Protein AF-C1B4S9-F1 (afdb_monomer_lite)

Radius of gyration: 17.36 Å; chains: 1; bounding box: 42×35×45 Å

Organism: Rhodococcus opacus (strain B4) (NCBI:txid632772)

Secondary structure (DSSP, 8-state):
-PEEEEEEE---SS----EEEEEEEEE----SS-SSSTTSS--EEEEE-TTS--EEEEEEE-TTS-EEEEEEEE--EEEESSGGGHHHHHHHHHHHHTT-HHHHHSSS-EEE--EEEE-

Foldseek 3Di:
DKDKDWDWDFDDDDDDDTDTFTKIKAQDFCPDPPPPDPPNTARWIWIDGPPADIKIWHKDADPVRDMDTAEIEGEAEEEDADPVCVVVVVVVVVVVCVVPVVCVVGPHHYHYDYHYHYD

pLDDT: mean 72.8, std 12.72, range [40.47, 91.5]

Structure (mmCIF, N/CA/C/O backbone):
data_AF-C1B4S9-F1
#
_entry.id   AF-C1B4S9-F1
#
loop_
_atom_site.group_PDB
_atom_site.id
_atom_site.type_symbol
_atom_site.label_atom_id
_atom_site.label_alt_id
_atom_site.label_comp_id
_atom_site.label_asym_id
_atom_site.label_entity_id
_atom_site.label_seq_id
_atom_site.pdbx_PDB_ins_code
_atom_site.Cartn_x
_atom_site.Cartn_y
_atom_site.Cartn_z
_atom_site.occupancy
_atom_site.B_iso_or_equiv
_atom_site.auth_seq_id
_atom_site.auth_comp_id
_atom_site.auth_asym_id
_atom_site.auth_atom_id
_atom_site.pdbx_PDB_model_num
ATOM 1 N N . MET A 1 1 ? 21.103 2.471 -3.181 1.00 40.47 1 MET A N 1
ATOM 2 C CA . MET A 1 1 ? 20.802 3.904 -2.959 1.00 40.47 1 MET A CA 1
ATOM 3 C C . MET A 1 1 ? 19.305 4.081 -3.202 1.00 40.47 1 MET A C 1
ATOM 5 O O . MET A 1 1 ? 18.882 3.675 -4.276 1.00 40.47 1 MET A O 1
ATOM 9 N N . PRO A 1 2 ? 18.488 4.564 -2.248 1.00 51.75 2 PRO A N 1
ATOM 10 C CA . PRO A 1 2 ? 17.064 4.810 -2.496 1.00 51.75 2 PRO A CA 1
ATOM 11 C C . PRO A 1 2 ? 16.885 6.019 -3.424 1.00 51.75 2 PRO A C 1
ATOM 13 O O . PRO A 1 2 ? 17.545 7.043 -3.232 1.00 51.75 2 PRO A O 1
ATOM 16 N N . ALA A 1 3 ? 16.002 5.915 -4.416 1.00 54.56 3 ALA A N 1
ATOM 17 C CA . ALA A 1 3 ? 15.651 7.036 -5.279 1.00 54.56 3 ALA A CA 1
ATOM 18 C C . ALA A 1 3 ? 14.584 7.897 -4.582 1.00 54.56 3 ALA A C 1
ATOM 20 O O . ALA A 1 3 ? 13.599 7.393 -4.036 1.00 54.56 3 ALA A O 1
ATOM 21 N N . ARG A 1 4 ? 14.781 9.219 -4.560 1.00 49.59 4 ARG A N 1
ATOM 22 C CA . ARG A 1 4 ? 13.762 10.170 -4.095 1.00 49.59 4 ARG A CA 1
ATOM 23 C C . ARG A 1 4 ? 13.123 10.824 -5.303 1.00 49.59 4 ARG A C 1
ATOM 25 O O . ARG A 1 4 ? 13.807 11.511 -6.055 1.00 49.59 4 ARG A O 1
ATOM 32 N N . GLU A 1 5 ? 11.815 10.654 -5.440 1.00 55.28 5 GLU A N 1
ATOM 33 C CA . GLU A 1 5 ? 11.049 11.205 -6.552 1.00 55.28 5 GLU A CA 1
ATOM 34 C C . GLU A 1 5 ? 9.954 12.135 -6.034 1.00 55.28 5 GLU A C 1
ATOM 36 O O . GLU A 1 5 ? 9.216 11.829 -5.093 1.00 55.28 5 GLU A O 1
ATOM 41 N N . THR A 1 6 ? 9.846 13.305 -6.659 1.00 49.44 6 THR A N 1
ATOM 42 C CA . THR A 1 6 ? 8.750 14.242 -6.403 1.00 49.44 6 THR A CA 1
ATOM 43 C C . THR A 1 6 ? 7.774 14.149 -7.560 1.00 49.44 6 THR A C 1
ATOM 45 O O . THR A 1 6 ? 8.133 14.467 -8.691 1.00 49.44 6 THR A O 1
ATOM 48 N N . HIS A 1 7 ? 6.542 13.731 -7.275 1.00 51.59 7 HIS A N 1
ATOM 49 C CA . HIS A 1 7 ? 5.500 13.588 -8.287 1.00 51.59 7 HIS A CA 1
ATOM 50 C C . HIS A 1 7 ? 4.461 14.698 -8.138 1.00 51.59 7 HIS A C 1
ATOM 52 O O . HIS A 1 7 ? 3.990 14.996 -7.040 1.00 51.59 7 HIS A O 1
ATOM 58 N N . ARG A 1 8 ? 4.092 15.310 -9.266 1.00 51.22 8 ARG A N 1
ATOM 59 C CA . ARG A 1 8 ? 3.047 16.335 -9.355 1.00 51.22 8 ARG A CA 1
ATOM 60 C C . ARG A 1 8 ? 1.937 15.828 -10.267 1.00 51.22 8 ARG A C 1
ATOM 62 O O . ARG A 1 8 ? 2.115 15.769 -11.480 1.00 51.22 8 ARG A O 1
ATOM 69 N N . ALA A 1 9 ? 0.776 15.514 -9.703 1.00 47.06 9 ALA A N 1
ATOM 70 C CA . ALA A 1 9 ? -0.395 15.125 -10.485 1.00 47.06 9 ALA A CA 1
ATOM 71 C C . ALA A 1 9 ? -1.287 16.344 -10.780 1.00 47.06 9 ALA A C 1
ATOM 73 O O . ALA A 1 9 ? -1.649 17.095 -9.875 1.00 47.06 9 ALA A O 1
ATOM 74 N N . THR A 1 10 ? -1.671 16.528 -12.048 1.00 42.75 10 THR A N 1
ATOM 75 C CA . THR A 1 10 ? -2.649 17.547 -12.476 1.00 42.75 10 THR A CA 1
ATOM 76 C C . THR A 1 10 ? -3.779 16.865 -13.247 1.00 42.75 10 THR A C 1
ATOM 78 O O . THR A 1 10 ? -3.528 16.263 -14.286 1.00 42.75 10 THR A O 1
ATOM 81 N N . VAL 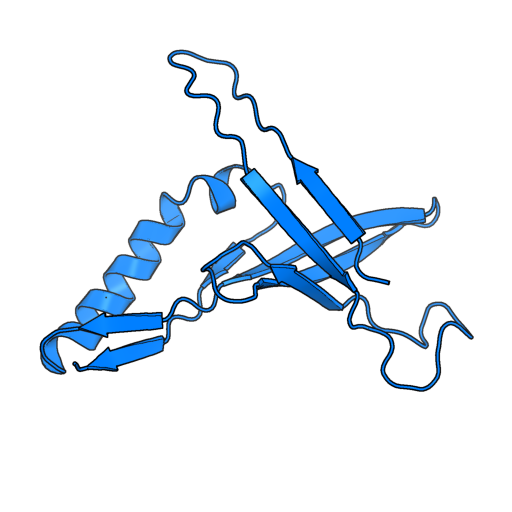A 1 11 ? -5.026 16.960 -12.772 1.00 48.38 11 VAL A N 1
ATOM 82 C CA . VAL A 1 11 ? -6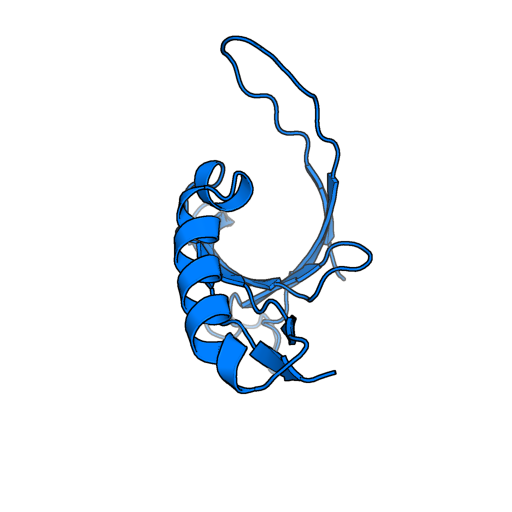.197 16.360 -13.445 1.00 48.38 11 VAL A CA 1
ATOM 83 C C . VAL A 1 11 ? -6.965 17.430 -14.228 1.00 48.38 11 VAL A C 1
ATOM 85 O O . VAL A 1 11 ? -7.350 18.458 -13.669 1.00 48.38 11 VAL A O 1
ATOM 88 N N . LYS A 1 12 ? -7.223 17.193 -15.522 1.00 44.03 12 LYS A N 1
ATOM 89 C CA . LYS A 1 12 ? -8.015 18.090 -16.383 1.00 44.03 12 LYS A CA 1
ATOM 90 C C . LYS A 1 12 ? -9.499 17.699 -16.375 1.00 44.03 12 LYS A C 1
ATOM 92 O O . LYS A 1 12 ? -9.874 16.771 -17.079 1.00 44.03 12 LYS A O 1
ATOM 97 N N . ASN A 1 13 ? -10.306 18.403 -15.569 1.00 53.47 13 ASN A N 1
ATOM 98 C CA . ASN A 1 13 ? -11.703 18.820 -15.830 1.00 53.47 13 ASN A CA 1
ATOM 99 C C . ASN A 1 13 ? -12.438 19.198 -14.524 1.00 53.47 13 ASN A C 1
ATOM 101 O O . ASN A 1 13 ? -13.062 18.362 -13.881 1.00 53.47 13 ASN A O 1
ATOM 105 N N . GLY A 1 14 ? -12.430 20.492 -14.172 1.00 48.12 14 GLY A N 1
ATOM 106 C CA . GLY A 1 14 ? -13.590 21.100 -13.497 1.00 48.12 14 GLY A CA 1
ATOM 107 C C . GLY A 1 14 ? -13.596 21.274 -11.970 1.00 48.12 14 GLY A C 1
ATOM 108 O O . GLY A 1 14 ? -14.674 21.435 -11.418 1.00 48.12 14 GLY A O 1
ATOM 109 N N . ARG A 1 15 ? -12.447 21.264 -11.282 1.00 56.44 15 ARG A N 1
ATOM 110 C CA . ARG A 1 15 ? -12.106 22.046 -10.058 1.00 56.44 15 ARG A CA 1
ATOM 111 C C . ARG A 1 15 ? -10.777 21.502 -9.535 1.00 56.44 15 ARG A C 1
ATOM 113 O O . ARG A 1 15 ? -10.734 20.485 -8.853 1.00 56.44 15 ARG A O 1
ATOM 120 N N . VAL A 1 16 ? -9.678 22.142 -9.923 1.00 55.84 16 VAL A N 1
ATOM 121 C CA . VAL A 1 16 ? -8.327 21.653 -9.626 1.00 55.84 16 VAL A CA 1
ATOM 122 C C . VAL A 1 16 ? -7.932 22.057 -8.208 1.00 55.84 16 VAL A C 1
ATOM 124 O O . VAL A 1 16 ? -7.917 23.239 -7.871 1.00 55.84 16 VAL A O 1
ATOM 127 N N . ARG A 1 17 ? -7.580 21.071 -7.385 1.00 58.25 17 ARG A N 1
ATOM 128 C CA . ARG A 1 17 ? -6.708 21.260 -6.224 1.00 58.25 17 ARG A CA 1
ATOM 129 C C . ARG A 1 17 ? -5.380 20.622 -6.607 1.00 58.25 17 ARG A C 1
ATOM 131 O O . ARG A 1 17 ? -5.345 19.431 -6.906 1.00 58.25 17 ARG A O 1
ATOM 138 N N . THR A 1 18 ? -4.318 21.416 -6.671 1.00 51.94 18 THR A N 1
ATOM 139 C CA . THR A 1 18 ? -2.966 20.876 -6.822 1.00 51.94 18 THR A CA 1
ATOM 140 C C . THR A 1 18 ? -2.587 20.221 -5.504 1.00 51.94 18 THR A C 1
ATOM 142 O O . THR A 1 18 ? -2.702 20.844 -4.449 1.00 51.94 18 THR A O 1
ATOM 145 N N . HIS A 1 19 ? -2.182 18.958 -5.569 1.00 50.88 19 HIS A N 1
ATOM 146 C CA . HIS A 1 19 ? -1.669 18.223 -4.425 1.00 50.88 19 HIS A CA 1
ATOM 147 C C . HIS A 1 19 ? -0.231 17.831 -4.736 1.00 50.88 19 HIS A C 1
ATOM 149 O O . HIS A 1 19 ? 0.010 16.959 -5.568 1.00 50.88 19 HIS A O 1
ATOM 155 N N . ASP A 1 20 ? 0.711 18.502 -4.084 1.00 59.97 20 ASP A N 1
ATOM 156 C CA . ASP A 1 20 ? 2.116 18.118 -4.102 1.00 59.97 20 ASP A CA 1
ATOM 157 C C . ASP A 1 20 ? 2.345 17.050 -3.026 1.00 59.97 20 ASP A C 1
ATOM 159 O O . ASP A 1 20 ? 1.898 17.190 -1.882 1.00 59.97 20 ASP A O 1
ATOM 163 N N . TYR A 1 21 ? 3.025 15.967 -3.392 1.00 63.53 21 TYR A N 1
ATOM 164 C CA . TYR A 1 21 ? 3.423 14.922 -2.458 1.00 63.53 21 TYR A CA 1
ATOM 165 C C . TYR A 1 21 ? 4.838 14.433 -2.775 1.00 63.53 21 TYR A C 1
ATOM 167 O O . TYR A 1 21 ? 5.269 14.384 -3.927 1.00 63.53 21 TYR A O 1
ATOM 175 N N . THR A 1 22 ? 5.572 14.076 -1.724 1.00 67.31 22 THR A N 1
ATOM 176 C CA . THR A 1 22 ? 6.928 13.530 -1.821 1.00 67.31 22 THR A CA 1
ATOM 177 C C . THR A 1 22 ? 6.894 12.058 -1.459 1.00 67.31 22 THR A C 1
ATOM 179 O O . THR A 1 22 ? 6.386 11.699 -0.393 1.00 67.31 22 THR A O 1
ATOM 182 N N . LEU A 1 23 ? 7.462 11.223 -2.327 1.00 73.62 23 LEU A N 1
ATOM 183 C CA . LEU A 1 23 ? 7.607 9.791 -2.104 1.00 73.62 23 LEU A CA 1
ATOM 184 C C . LEU A 1 23 ? 9.093 9.421 -2.111 1.00 73.62 23 LEU A C 1
ATOM 186 O O . LEU A 1 23 ? 9.914 10.040 -2.787 1.00 73.62 23 LEU A O 1
ATOM 190 N N . THR A 1 24 ? 9.454 8.410 -1.333 1.00 74.56 24 THR A N 1
ATOM 191 C CA . THR A 1 24 ? 10.766 7.759 -1.410 1.00 74.56 24 THR A CA 1
ATOM 192 C C . THR A 1 24 ? 10.552 6.353 -1.937 1.00 74.56 24 THR A C 1
ATOM 194 O O . THR A 1 24 ? 9.783 5.610 -1.338 1.00 74.56 24 THR A O 1
ATOM 197 N N . VAL A 1 25 ? 11.212 5.989 -3.035 1.00 75.44 25 VAL A N 1
ATOM 198 C CA . VAL A 1 25 ? 11.116 4.648 -3.621 1.00 75.44 25 VAL A CA 1
ATOM 199 C C . VAL A 1 25 ? 12.443 3.933 -3.405 1.00 75.44 25 VAL A C 1
ATOM 201 O O . VAL A 1 25 ? 13.507 4.390 -3.826 1.00 75.44 25 VAL A O 1
ATOM 204 N N . THR A 1 26 ? 12.387 2.802 -2.713 1.00 78.12 26 THR A N 1
ATOM 205 C CA . THR A 1 26 ? 13.551 1.969 -2.416 1.00 78.12 26 THR A CA 1
ATOM 206 C C . THR A 1 26 ? 13.385 0.634 -3.112 1.00 78.12 26 THR A C 1
ATOM 208 O O . THR A 1 26 ? 12.467 -0.112 -2.793 1.00 78.12 26 THR A O 1
ATOM 211 N N . TRP A 1 27 ? 14.275 0.312 -4.045 1.00 80.31 27 TRP A N 1
ATOM 212 C CA . TRP A 1 27 ? 14.362 -1.040 -4.586 1.00 80.31 27 TRP A CA 1
ATOM 213 C C . TRP A 1 27 ? 14.930 -1.994 -3.525 1.00 80.31 27 TRP A C 1
ATOM 215 O O . TRP A 1 27 ? 15.981 -1.720 -2.937 1.00 80.31 27 TRP A O 1
ATOM 225 N N . THR A 1 28 ? 14.224 -3.093 -3.258 1.00 81.56 28 THR A N 1
ATOM 226 C CA . THR A 1 28 ? 14.549 -4.075 -2.207 1.00 81.56 28 THR A CA 1
ATOM 227 C C . THR A 1 28 ? 14.992 -5.426 -2.757 1.00 81.56 28 THR A C 1
ATOM 229 O O . THR A 1 28 ? 15.261 -6.340 -1.983 1.00 81.56 28 THR A O 1
ATOM 232 N N . GLY A 1 29 ? 15.067 -5.578 -4.078 1.00 71.25 29 GLY A N 1
ATOM 233 C CA . GLY A 1 29 ? 15.222 -6.893 -4.690 1.00 71.25 29 GLY A CA 1
ATOM 234 C C . GLY A 1 29 ? 16.623 -7.480 -4.742 1.00 71.25 29 GLY A C 1
ATOM 235 O O . GLY A 1 29 ? 16.805 -8.611 -5.200 1.00 71.25 29 GLY A O 1
ATOM 236 N N . ASN A 1 30 ? 17.620 -6.766 -4.222 1.00 70.75 30 ASN A N 1
ATOM 237 C CA . ASN A 1 30 ? 18.937 -7.342 -3.992 1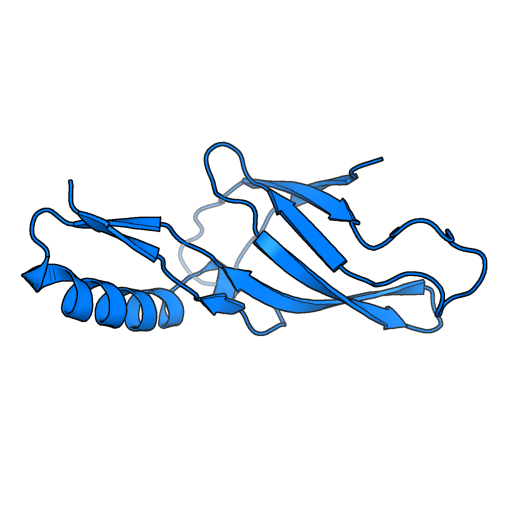.00 70.75 30 ASN A CA 1
ATOM 238 C C . ASN A 1 30 ? 18.959 -8.148 -2.683 1.00 70.75 30 ASN A C 1
ATOM 240 O O . ASN A 1 30 ? 19.202 -7.597 -1.611 1.00 70.75 30 ASN A O 1
ATOM 244 N N . ARG A 1 31 ? 18.745 -9.467 -2.779 1.00 67.38 31 ARG A N 1
ATOM 245 C CA . ARG A 1 31 ? 18.747 -10.398 -1.630 1.00 67.38 31 ARG A CA 1
ATOM 246 C C . ARG A 1 31 ? 20.082 -11.119 -1.388 1.00 67.38 31 ARG A C 1
ATOM 248 O O . ARG A 1 31 ? 20.115 -12.093 -0.645 1.00 67.38 31 ARG A O 1
ATOM 255 N N . GLY A 1 32 ? 21.181 -10.652 -1.988 1.00 55.59 32 GLY A N 1
ATOM 256 C CA . GLY A 1 32 ? 22.537 -11.083 -1.614 1.00 55.59 32 GLY A CA 1
ATOM 257 C C . GLY A 1 32 ? 23.416 -11.643 -2.736 1.00 55.59 32 GLY A C 1
ATOM 258 O O . GLY A 1 32 ? 24.631 -11.576 -2.601 1.00 55.59 32 GLY A O 1
ATOM 259 N N . ALA A 1 33 ? 22.860 -12.130 -3.853 1.00 60.09 33 ALA A N 1
ATOM 260 C CA . ALA A 1 33 ? 23.666 -12.562 -5.009 1.00 60.09 33 ALA A CA 1
ATOM 261 C C . ALA A 1 33 ? 23.983 -11.420 -5.999 1.00 60.09 33 ALA A C 1
ATOM 263 O O . ALA A 1 33 ? 24.892 -11.545 -6.817 1.00 60.09 33 ALA A O 1
ATOM 264 N N . GLY A 1 34 ? 23.274 -10.288 -5.900 1.00 58.66 34 GLY A N 1
ATOM 265 C CA . GLY A 1 34 ? 23.494 -9.111 -6.741 1.00 58.66 34 GLY A CA 1
ATOM 266 C C . GLY A 1 34 ? 23.212 -9.335 -8.231 1.00 58.66 34 GLY A C 1
ATOM 267 O O . GLY A 1 34 ? 22.977 -10.452 -8.682 1.00 58.66 34 GLY A O 1
ATOM 268 N N . THR A 1 35 ? 23.234 -8.233 -8.980 1.00 54.91 35 THR A N 1
ATOM 269 C CA . THR A 1 35 ? 22.867 -8.000 -10.395 1.00 54.91 35 THR A CA 1
ATOM 270 C C . THR A 1 35 ? 23.723 -8.750 -11.433 1.00 54.91 35 THR A C 1
ATOM 272 O O . THR A 1 35 ? 24.085 -8.199 -12.469 1.00 54.91 35 THR A O 1
ATOM 275 N N . SER A 1 36 ? 24.117 -9.986 -11.131 1.00 65.50 36 SER A N 1
ATOM 276 C CA . SER A 1 36 ? 24.928 -10.860 -11.983 1.00 65.50 36 SER A CA 1
ATOM 277 C C . SER A 1 36 ? 24.151 -11.420 -13.180 1.00 65.50 36 SER A C 1
ATOM 279 O O . SER A 1 36 ? 24.771 -11.814 -14.166 1.00 65.50 36 SER A O 1
ATOM 281 N N . GLY A 1 37 ? 22.817 -11.390 -13.128 1.00 57.94 37 GLY A N 1
ATOM 282 C CA . GLY A 1 37 ? 21.920 -11.665 -14.246 1.00 57.94 37 GLY A CA 1
ATOM 283 C C . GLY A 1 37 ? 20.527 -11.061 -14.011 1.00 57.94 37 GLY A C 1
ATOM 284 O O . GLY A 1 37 ? 20.179 -10.733 -12.877 1.00 57.94 37 GLY A O 1
ATOM 285 N N . PRO A 1 38 ? 19.708 -10.868 -15.058 1.00 57.59 38 PRO A N 1
ATOM 286 C CA . PRO A 1 38 ? 18.378 -10.256 -14.941 1.00 57.59 38 PRO A CA 1
ATOM 287 C C . PRO A 1 38 ? 17.392 -11.048 -14.058 1.00 57.59 38 PRO A C 1
ATOM 289 O O . PRO A 1 38 ? 16.431 -10.467 -13.548 1.00 57.59 38 PRO A O 1
ATOM 292 N N . ASP A 1 39 ? 17.645 -12.338 -13.848 1.00 64.81 39 ASP A N 1
ATOM 293 C CA . ASP A 1 39 ? 16.893 -13.287 -13.019 1.00 64.81 39 ASP A CA 1
ATOM 294 C C . ASP A 1 39 ? 17.447 -13.443 -11.589 1.00 64.81 39 ASP A C 1
ATOM 296 O O . ASP A 1 39 ? 16.809 -14.063 -10.736 1.00 64.81 39 ASP A O 1
ATOM 300 N N . THR A 1 40 ? 18.615 -12.864 -11.288 1.00 62.28 40 THR A N 1
ATOM 301 C CA . THR A 1 40 ? 19.297 -13.037 -9.992 1.00 62.28 40 THR A CA 1
ATOM 302 C C . THR A 1 40 ? 18.840 -12.047 -8.922 1.00 62.28 40 THR A C 1
ATOM 304 O O . THR A 1 40 ? 19.278 -12.119 -7.769 1.00 62.28 40 THR A O 1
ATOM 307 N N . TYR A 1 41 ? 17.949 -11.124 -9.281 1.00 61.97 41 TYR A N 1
ATOM 308 C CA . TYR A 1 41 ? 17.381 -10.129 -8.385 1.00 61.97 41 TYR A CA 1
ATOM 309 C C . TYR A 1 41 ? 15.882 -9.973 -8.617 1.00 61.97 41 TYR A C 1
ATOM 311 O O . TYR A 1 41 ? 15.399 -10.041 -9.747 1.00 61.97 41 TYR A O 1
ATOM 319 N N . ASP A 1 42 ? 15.128 -9.759 -7.540 1.00 71.06 42 ASP A N 1
ATOM 320 C CA . ASP A 1 42 ? 13.695 -9.508 -7.665 1.00 71.06 42 ASP A CA 1
ATOM 321 C C . ASP A 1 42 ? 13.410 -8.020 -7.939 1.00 71.06 42 ASP A C 1
ATOM 323 O O . ASP A 1 42 ? 14.294 -7.158 -7.886 1.00 71.06 42 ASP A O 1
ATOM 327 N N . ARG A 1 43 ? 12.171 -7.715 -8.319 1.00 74.12 43 ARG A N 1
ATOM 328 C CA . ARG A 1 43 ? 11.718 -6.349 -8.628 1.00 74.12 43 ARG A CA 1
ATOM 329 C C . ARG A 1 43 ? 10.834 -5.787 -7.516 1.00 74.12 43 ARG A C 1
ATOM 331 O O . ARG A 1 43 ? 9.918 -5.003 -7.768 1.00 74.12 43 ARG A O 1
ATOM 338 N N . GLY A 1 44 ? 11.095 -6.211 -6.281 1.00 74.88 44 GLY A N 1
ATOM 339 C CA . GLY A 1 44 ? 10.450 -5.680 -5.094 1.00 74.88 44 GLY A CA 1
ATOM 340 C C . GLY A 1 44 ? 10.884 -4.244 -4.832 1.00 74.88 44 GLY A C 1
ATOM 341 O O . GLY A 1 44 ? 12.068 -3.902 -4.920 1.00 74.88 44 GLY A O 1
ATOM 342 N N . HIS A 1 45 ? 9.911 -3.405 -4.504 1.00 79.31 45 HIS A N 1
ATOM 343 C CA . HIS A 1 45 ? 10.128 -2.022 -4.115 1.00 79.31 45 HIS A CA 1
ATOM 344 C C . HIS A 1 45 ? 9.324 -1.690 -2.864 1.00 79.31 45 HIS A C 1
ATOM 346 O O . HIS A 1 45 ? 8.258 -2.254 -2.614 1.00 79.31 45 HIS A O 1
ATOM 352 N N . VAL A 1 46 ? 9.812 -0.711 -2.114 1.00 80.19 46 VAL A N 1
ATOM 353 C CA . VAL A 1 46 ? 9.091 -0.063 -1.025 1.00 80.19 46 VAL A CA 1
ATOM 354 C C . VAL A 1 46 ? 8.931 1.413 -1.359 1.00 80.19 46 VAL A C 1
ATOM 356 O O . VAL A 1 46 ? 9.919 2.115 -1.577 1.00 80.19 46 VAL A O 1
ATOM 359 N N . ILE A 1 47 ? 7.688 1.887 -1.386 1.00 80.38 47 ILE A N 1
ATOM 360 C CA . ILE A 1 47 ? 7.339 3.300 -1.510 1.00 80.38 47 ILE A CA 1
ATOM 361 C C . ILE A 1 47 ? 6.982 3.838 -0.122 1.00 80.38 47 ILE A C 1
ATOM 363 O O . ILE A 1 47 ? 6.067 3.338 0.524 1.00 80.38 47 ILE A O 1
ATOM 367 N N . ALA A 1 48 ? 7.666 4.885 0.326 1.00 77.38 48 ALA A N 1
ATOM 368 C CA . ALA A 1 48 ? 7.442 5.524 1.617 1.00 77.38 48 ALA A CA 1
ATOM 369 C C . ALA A 1 48 ? 7.006 6.985 1.450 1.00 77.38 48 ALA A C 1
ATOM 371 O O . ALA A 1 48 ? 7.491 7.706 0.573 1.00 77.38 48 ALA A O 1
ATOM 372 N N . ALA A 1 49 ? 6.127 7.444 2.338 1.00 78.06 49 ALA A N 1
ATOM 373 C CA . ALA A 1 49 ? 5.761 8.849 2.491 1.00 78.06 49 ALA A CA 1
ATOM 374 C C . ALA A 1 49 ? 5.885 9.240 3.968 1.00 78.06 49 ALA A C 1
ATOM 376 O O . ALA A 1 49 ? 5.629 8.427 4.854 1.00 78.06 49 ALA A O 1
ATOM 377 N N . ALA A 1 50 ? 6.272 10.485 4.252 1.00 76.75 50 ALA A N 1
ATOM 378 C CA . ALA A 1 50 ? 6.478 10.931 5.628 1.00 76.75 50 ALA A CA 1
ATOM 379 C C . ALA A 1 50 ? 5.216 10.716 6.490 1.00 76.75 50 ALA A C 1
ATOM 381 O O . ALA A 1 50 ? 4.120 11.143 6.124 1.00 76.75 50 ALA A O 1
ATOM 382 N N . GLY A 1 51 ? 5.377 10.042 7.635 1.00 77.19 51 GLY A N 1
ATOM 383 C CA . GLY A 1 51 ? 4.279 9.742 8.562 1.00 77.19 51 GLY A CA 1
ATOM 384 C C . GLY A 1 51 ? 3.273 8.699 8.058 1.00 77.19 51 GLY A C 1
ATOM 385 O O . GLY A 1 51 ? 2.180 8.594 8.617 1.00 77.19 51 GLY A O 1
ATOM 386 N N . LYS A 1 52 ? 3.601 7.948 6.999 1.00 75.31 52 LYS A N 1
ATOM 387 C CA . LYS A 1 52 ? 2.779 6.858 6.461 1.00 75.31 52 LYS A CA 1
ATOM 388 C C . LYS A 1 52 ? 3.539 5.530 6.510 1.00 75.31 52 LYS A C 1
ATOM 390 O O . LYS A 1 52 ? 4.761 5.548 6.400 1.00 75.31 52 LYS A O 1
ATOM 395 N N . PRO A 1 53 ? 2.830 4.397 6.656 1.00 78.00 53 PRO A N 1
ATOM 396 C CA . PRO A 1 53 ? 3.440 3.082 6.507 1.00 78.00 53 PRO A CA 1
ATOM 397 C C . PRO A 1 53 ? 4.045 2.890 5.115 1.00 78.00 53 PRO A C 1
ATOM 399 O O . PRO A 1 53 ? 3.540 3.437 4.131 1.00 78.00 53 PRO A O 1
ATOM 402 N N . ASP A 1 54 ? 5.081 2.063 5.060 1.00 78.44 54 ASP A N 1
ATOM 403 C CA . ASP A 1 54 ? 5.726 1.624 3.829 1.00 78.44 54 ASP A CA 1
ATOM 404 C C . ASP A 1 54 ? 4.756 0.836 2.940 1.00 78.44 54 ASP A C 1
ATOM 406 O O . ASP A 1 54 ? 3.964 0.010 3.407 1.00 78.44 54 ASP A O 1
ATOM 410 N N . LEU A 1 55 ? 4.822 1.103 1.638 1.00 79.00 55 LEU A N 1
ATOM 411 C CA . LEU A 1 55 ? 3.961 0.509 0.627 1.00 79.00 55 LEU A CA 1
ATOM 412 C C . LEU A 1 55 ? 4.788 -0.428 -0.258 1.00 79.00 55 LEU A C 1
ATOM 414 O O . LEU A 1 55 ? 5.565 0.055 -1.083 1.00 79.00 55 LEU A O 1
ATOM 418 N N . PRO A 1 56 ? 4.650 -1.753 -0.117 1.00 79.62 56 PRO A N 1
ATOM 419 C CA . PRO A 1 56 ? 5.284 -2.685 -1.034 1.00 79.62 56 PRO A CA 1
ATOM 420 C C . PRO A 1 56 ? 4.661 -2.583 -2.434 1.00 79.62 56 PRO A C 1
ATOM 422 O O . PRO A 1 56 ? 3.435 -2.502 -2.581 1.00 79.62 56 PRO A O 1
ATOM 425 N N . GLY A 1 57 ? 5.516 -2.614 -3.454 1.00 78.69 57 GLY A N 1
ATOM 426 C CA . GLY A 1 57 ? 5.133 -2.612 -4.863 1.00 78.69 57 GLY A CA 1
ATOM 427 C C . GLY A 1 57 ? 5.951 -3.604 -5.686 1.00 78.69 57 GLY A C 1
ATOM 428 O O . GLY A 1 57 ? 7.123 -3.858 -5.390 1.00 78.69 57 GLY A O 1
ATOM 429 N N . THR A 1 58 ? 5.321 -4.132 -6.732 1.00 79.62 58 THR A N 1
ATOM 430 C CA . THR A 1 58 ? 5.940 -5.027 -7.720 1.00 79.62 58 THR A CA 1
ATOM 431 C C . THR A 1 58 ? 5.988 -4.324 -9.072 1.00 79.62 58 THR A C 1
ATOM 433 O O . THR A 1 58 ? 5.046 -3.620 -9.436 1.00 79.62 58 THR A O 1
ATOM 436 N N . MET A 1 59 ? 7.076 -4.508 -9.816 1.00 81.38 59 MET A N 1
ATOM 437 C CA . MET A 1 59 ? 7.317 -3.881 -11.118 1.00 81.38 59 MET A CA 1
ATOM 438 C C . MET A 1 59 ? 7.760 -4.921 -12.150 1.00 81.38 59 MET A C 1
ATOM 440 O O . MET A 1 59 ? 8.398 -5.914 -11.791 1.00 81.38 59 MET A O 1
ATOM 444 N N . VAL A 1 60 ? 7.439 -4.679 -13.420 1.00 78.81 60 VAL A N 1
ATOM 445 C CA . VAL A 1 60 ? 8.036 -5.372 -14.572 1.00 78.81 60 VAL A CA 1
ATOM 446 C C . VAL A 1 60 ? 8.9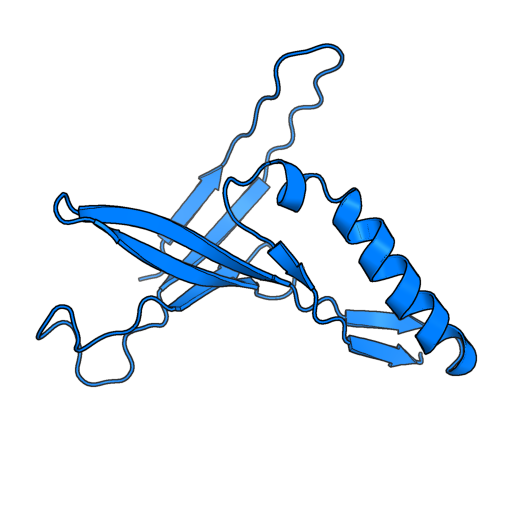71 -4.429 -15.318 1.00 78.81 60 VAL A C 1
ATOM 448 O O . VAL A 1 60 ? 8.738 -3.224 -15.345 1.00 78.81 60 VAL A O 1
ATOM 451 N N . GLU A 1 61 ? 10.018 -4.989 -15.916 1.00 71.44 61 GLU A N 1
ATOM 452 C CA . GLU A 1 61 ? 10.921 -4.286 -16.828 1.00 71.44 61 GLU A CA 1
ATOM 453 C C . GLU A 1 61 ? 10.704 -4.791 -18.254 1.00 71.44 61 GLU A C 1
ATOM 455 O O . GLU A 1 61 ? 10.435 -5.974 -18.489 1.00 71.44 61 GLU A O 1
ATOM 460 N N . HIS A 1 62 ? 10.837 -3.879 -19.202 1.00 75.19 62 HIS A N 1
ATOM 461 C CA . HIS A 1 62 ? 10.739 -4.111 -20.627 1.00 75.19 62 HIS A CA 1
ATOM 462 C C . HIS A 1 62 ? 12.147 -4.176 -21.252 1.00 75.19 62 HIS A C 1
ATOM 464 O O . HIS A 1 62 ? 13.120 -3.707 -20.658 1.00 75.19 62 HIS A O 1
ATOM 470 N N . PRO A 1 63 ? 12.292 -4.764 -22.455 1.00 76.44 63 PRO A N 1
ATOM 471 C CA . PRO A 1 63 ? 13.590 -4.897 -23.127 1.00 76.44 63 PRO A CA 1
ATOM 472 C C . PRO A 1 63 ? 14.309 -3.576 -23.438 1.00 76.44 63 PRO A C 1
ATOM 474 O O . PRO A 1 63 ? 15.505 -3.588 -23.707 1.00 76.44 63 PRO A O 1
ATOM 477 N N . ASP A 1 64 ? 13.587 -2.460 -23.437 1.00 79.94 64 ASP A N 1
ATOM 478 C CA . ASP A 1 64 ? 14.093 -1.098 -23.622 1.00 79.94 64 ASP A CA 1
ATOM 479 C C . ASP A 1 64 ? 14.466 -0.412 -22.296 1.00 79.94 64 ASP A C 1
ATOM 481 O O . ASP A 1 64 ? 14.607 0.808 -22.255 1.00 79.94 64 ASP A O 1
ATOM 485 N N . GLU A 1 65 ? 14.610 -1.188 -21.216 1.00 69.44 65 GLU A N 1
ATOM 486 C CA . GLU A 1 65 ? 14.912 -0.725 -19.853 1.00 69.44 65 GLU A CA 1
ATOM 487 C C . GLU A 1 65 ? 13.798 0.127 -19.217 1.00 69.44 65 GLU A C 1
ATOM 489 O O . GLU A 1 65 ? 13.936 0.588 -18.081 1.00 69.44 65 GLU A O 1
ATOM 494 N N . ALA A 1 66 ? 12.660 0.305 -19.899 1.00 70.06 66 ALA A N 1
ATOM 495 C CA . ALA A 1 66 ? 11.476 0.894 -19.294 1.00 70.06 66 ALA A CA 1
ATOM 496 C C . ALA A 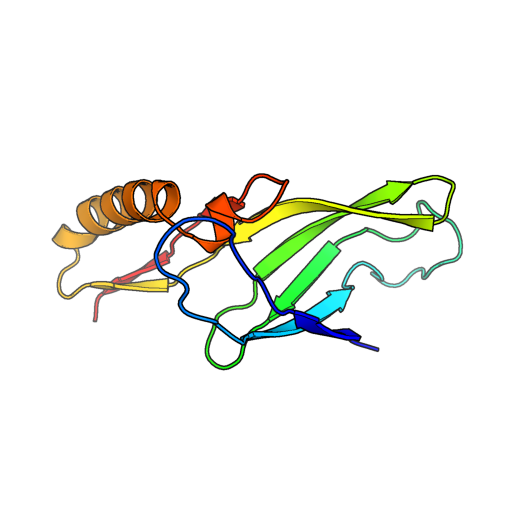1 66 ? 10.904 -0.055 -18.231 1.00 70.06 66 ALA A C 1
ATOM 498 O O . ALA A 1 66 ? 10.998 -1.274 -18.354 1.00 70.06 66 ALA A O 1
ATOM 499 N N . GLY A 1 67 ? 10.268 0.486 -17.193 1.00 73.69 67 GLY A N 1
ATOM 500 C CA . GLY A 1 67 ? 9.615 -0.322 -16.169 1.00 73.69 67 GLY A CA 1
ATOM 501 C C . GLY A 1 67 ? 8.296 0.280 -15.718 1.00 73.69 67 GLY A C 1
ATOM 502 O O . GLY A 1 67 ? 8.140 1.502 -15.671 1.00 73.69 67 GLY A O 1
ATOM 503 N N . GLU A 1 68 ? 7.346 -0.581 -15.368 1.00 78.44 68 GLU A N 1
ATOM 504 C CA . GLU A 1 68 ? 6.059 -0.163 -14.821 1.00 78.44 68 GLU A CA 1
ATOM 505 C C . GLU A 1 68 ? 5.637 -1.025 -13.633 1.00 78.44 68 GLU A C 1
ATOM 507 O O . GLU A 1 68 ? 5.835 -2.243 -13.594 1.00 78.44 68 GLU A O 1
ATOM 512 N N . PHE A 1 69 ? 5.062 -0.374 -12.621 1.00 80.12 69 PHE A N 1
ATOM 513 C CA . PHE A 1 69 ? 4.448 -1.080 -11.505 1.00 80.12 69 PHE A CA 1
ATOM 514 C C . PHE A 1 69 ? 3.265 -1.901 -12.007 1.00 80.12 69 PHE A C 1
ATOM 516 O O . PHE A 1 69 ? 2.405 -1.386 -12.718 1.00 80.12 69 PHE A O 1
ATOM 523 N N . THR A 1 70 ? 3.193 -3.157 -11.583 1.00 83.81 70 THR A N 1
ATOM 524 C CA . THR A 1 70 ? 2.084 -4.058 -11.913 1.00 83.81 70 THR A CA 1
ATOM 525 C C . THR A 1 70 ? 1.078 -4.182 -10.781 1.00 83.81 70 THR A C 1
ATOM 527 O O . THR A 1 70 ? -0.084 -4.487 -11.034 1.00 83.81 70 THR A O 1
ATOM 530 N N . GLU A 1 71 ? 1.495 -3.930 -9.537 1.00 83.50 71 GLU A N 1
ATOM 531 C CA . GLU A 1 71 ? 0.637 -4.018 -8.356 1.00 83.50 71 GLU A CA 1
ATOM 532 C C . GLU A 1 71 ? 1.241 -3.254 -7.165 1.00 83.50 71 GLU A C 1
ATOM 534 O O . GLU A 1 71 ? 2.463 -3.208 -6.988 1.00 83.50 71 GLU A O 1
ATOM 539 N N . VAL A 1 72 ? 0.376 -2.707 -6.304 1.00 83.62 72 VAL A N 1
ATOM 540 C CA . VAL A 1 72 ? 0.735 -2.206 -4.964 1.00 83.62 72 VAL A CA 1
ATOM 541 C C . VAL A 1 72 ? -0.229 -2.761 -3.914 1.00 83.62 72 VAL A C 1
ATOM 543 O O . VAL A 1 72 ? -1.435 -2.816 -4.149 1.00 83.62 72 VAL A O 1
ATOM 546 N N . VAL A 1 73 ? 0.268 -3.109 -2.719 1.00 83.75 73 VAL A N 1
ATOM 547 C CA . VAL A 1 73 ? -0.568 -3.550 -1.584 1.00 83.75 73 VAL A CA 1
ATOM 548 C C . VAL A 1 73 ? -0.402 -2.603 -0.395 1.00 83.75 73 VAL A C 1
ATOM 550 O O . VAL A 1 73 ? 0.662 -2.528 0.216 1.00 83.75 73 VAL A O 1
ATOM 553 N N . LEU A 1 74 ? -1.468 -1.895 -0.020 1.00 82.94 74 LEU A N 1
ATOM 554 C CA . LEU A 1 74 ? -1.470 -0.995 1.135 1.00 82.94 74 LEU A CA 1
ATOM 555 C C . LEU A 1 74 ? -1.755 -1.768 2.426 1.00 82.94 74 LEU A C 1
ATOM 557 O O . LEU A 1 74 ? -2.712 -2.540 2.482 1.00 82.94 74 LEU A O 1
ATOM 561 N N . HIS A 1 75 ? -0.995 -1.483 3.484 1.00 83.25 75 HIS A N 1
ATOM 562 C CA . HIS A 1 75 ? -1.156 -2.099 4.808 1.00 83.25 75 HIS A CA 1
ATOM 563 C C . HIS A 1 75 ? -1.568 -1.056 5.865 1.00 83.25 75 HIS A C 1
ATOM 565 O O . HIS A 1 75 ? -0.766 -0.699 6.730 1.00 83.25 75 HIS A O 1
ATOM 571 N N . PRO A 1 76 ? -2.779 -0.469 5.781 1.00 79.56 76 PRO A N 1
ATOM 572 C CA . PRO A 1 76 ? -3.198 0.549 6.736 1.00 79.56 76 PRO A CA 1
ATOM 573 C C . PRO A 1 76 ? -3.481 -0.067 8.113 1.00 79.56 76 PRO A C 1
ATOM 575 O O . PRO A 1 76 ? -4.239 -1.026 8.222 1.00 79.56 76 PRO A O 1
ATOM 578 N N . THR A 1 77 ? -2.936 0.531 9.170 1.00 85.44 77 THR A N 1
ATOM 579 C CA . THR A 1 77 ? -3.324 0.213 10.551 1.00 85.44 77 THR A CA 1
ATOM 580 C 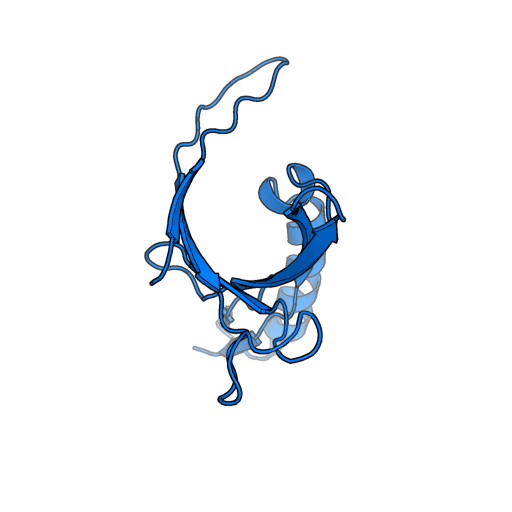C . THR A 1 77 ? -4.413 1.172 11.010 1.00 85.44 77 THR A C 1
ATOM 582 O O . THR A 1 77 ? -4.247 2.389 10.894 1.00 85.44 77 THR A O 1
ATOM 585 N N . VAL A 1 78 ? -5.514 0.642 11.542 1.00 86.19 78 VAL A N 1
ATOM 586 C CA . VAL A 1 78 ? -6.626 1.439 12.070 1.00 86.19 78 VAL A CA 1
ATOM 587 C C . VAL A 1 78 ? -6.937 1.063 13.499 1.00 86.19 78 VAL A C 1
ATOM 589 O O . VAL A 1 78 ? -7.152 -0.101 13.814 1.00 86.19 78 VAL A O 1
ATOM 592 N N . THR A 1 79 ? -7.008 2.083 14.345 1.00 88.25 79 THR A N 1
ATOM 593 C CA . THR A 1 79 ? -7.418 1.944 15.736 1.00 88.25 79 THR A CA 1
ATOM 594 C C . THR A 1 79 ? -8.925 2.146 15.860 1.00 88.25 79 THR A C 1
ATOM 596 O O . THR A 1 79 ? -9.458 3.157 15.399 1.00 88.25 79 THR A O 1
ATOM 599 N N . VAL A 1 80 ? -9.613 1.193 16.484 1.00 89.88 80 VAL A N 1
ATOM 600 C CA . VAL A 1 80 ? -11.034 1.277 16.842 1.00 89.88 80 VAL A CA 1
ATOM 601 C C . VAL A 1 80 ? -11.200 1.398 18.355 1.00 89.88 80 VAL A C 1
ATOM 603 O O . VAL A 1 80 ? -10.350 0.949 19.116 1.00 89.88 80 VAL A O 1
ATOM 606 N N . ALA A 1 81 ? -12.301 2.009 18.797 1.00 90.69 81 ALA A N 1
ATOM 607 C CA . ALA A 1 81 ? -12.575 2.183 20.225 1.00 90.69 81 ALA A CA 1
ATOM 608 C C . ALA A 1 81 ? -12.985 0.871 20.914 1.00 90.69 81 ALA A C 1
ATOM 610 O O . ALA A 1 81 ? -12.670 0.659 22.077 1.00 90.69 81 ALA A O 1
ATOM 611 N N . GLU A 1 82 ? -13.682 -0.014 20.197 1.00 91.50 82 GLU A N 1
ATOM 612 C CA . GLU A 1 82 ? -14.187 -1.276 20.737 1.00 91.50 82 GLU A CA 1
ATOM 613 C C . GLU A 1 82 ? -13.974 -2.416 19.730 1.00 91.50 82 GLU A C 1
ATOM 615 O O . GLU A 1 82 ? -14.149 -2.198 18.524 1.00 91.50 82 GLU A O 1
ATOM 620 N N . PRO A 1 83 ? -13.699 -3.656 20.183 1.00 90.69 83 PRO A N 1
ATOM 621 C CA . PRO A 1 83 ? -13.474 -4.795 19.288 1.00 90.69 83 PRO A CA 1
ATOM 622 C C . PRO A 1 83 ? -14.655 -5.082 18.348 1.00 90.69 83 PRO A C 1
ATOM 624 O O . PRO A 1 83 ? -14.462 -5.482 17.202 1.00 90.69 83 PRO A O 1
ATOM 627 N N . ALA A 1 84 ? -15.887 -4.813 18.796 1.00 91.50 84 ALA A N 1
ATOM 628 C CA . ALA A 1 84 ? -17.102 -4.996 17.999 1.00 91.50 84 ALA A CA 1
ATOM 629 C C . ALA A 1 84 ? -17.132 -4.132 16.719 1.00 91.50 84 ALA A C 1
ATOM 631 O O . ALA A 1 84 ? -17.883 -4.421 15.786 1.00 91.50 84 ALA A O 1
ATOM 632 N N . MET A 1 85 ? -16.306 -3.083 16.640 1.00 90.06 85 MET A N 1
ATOM 633 C CA . MET A 1 85 ? -16.211 -2.216 15.466 1.00 90.06 85 MET A CA 1
ATOM 634 C C . MET A 1 85 ? -15.308 -2.783 14.361 1.00 90.06 85 MET A C 1
ATOM 636 O O . MET A 1 85 ? -15.325 -2.237 13.257 1.00 90.06 85 MET A O 1
ATOM 640 N N . ALA A 1 86 ? -14.549 -3.858 14.611 1.00 86.88 86 ALA A N 1
ATOM 641 C CA . ALA A 1 86 ? -13.539 -4.365 13.679 1.00 86.88 86 ALA A CA 1
ATOM 642 C C . ALA A 1 86 ? -14.117 -4.748 12.306 1.00 86.88 86 ALA A C 1
ATOM 644 O O . ALA A 1 86 ? -13.701 -4.195 11.289 1.00 86.88 86 ALA A O 1
ATOM 645 N N . ALA A 1 87 ? -15.165 -5.577 12.271 1.00 86.38 87 ALA A N 1
ATOM 646 C CA . ALA A 1 87 ? -15.804 -5.993 11.017 1.00 86.38 87 ALA A CA 1
ATOM 647 C C . ALA A 1 87 ? -16.373 -4.800 10.220 1.00 86.38 87 ALA A C 1
ATOM 649 O O . ALA A 1 87 ? -16.308 -4.744 8.988 1.00 86.38 87 ALA A O 1
ATOM 650 N N . ARG A 1 88 ? -16.905 -3.791 10.925 1.00 87.50 88 ARG A N 1
ATOM 651 C CA . ARG A 1 88 ? -17.384 -2.554 10.295 1.00 87.50 88 ARG A CA 1
ATOM 652 C C . ARG A 1 88 ? -16.223 -1.729 9.743 1.00 87.50 88 ARG A C 1
ATOM 654 O O . ARG A 1 88 ? -16.347 -1.187 8.645 1.00 87.50 88 ARG A O 1
ATOM 661 N N . ALA A 1 89 ? -15.117 -1.628 10.476 1.00 85.06 89 ALA A N 1
ATOM 662 C CA . ALA A 1 89 ? -13.917 -0.936 10.026 1.00 85.06 89 ALA A CA 1
ATOM 663 C C . ALA A 1 89 ? -13.341 -1.596 8.764 1.00 85.06 89 ALA A C 1
ATOM 665 O O . ALA A 1 89 ? -13.074 -0.892 7.791 1.00 85.06 89 ALA A O 1
ATOM 666 N N . GLU A 1 90 ? -13.236 -2.925 8.715 1.00 82.44 90 GLU A N 1
ATOM 667 C CA . GLU A 1 90 ? -12.792 -3.672 7.527 1.00 82.44 90 GLU A CA 1
ATOM 668 C C . GLU A 1 90 ? -13.682 -3.397 6.303 1.00 82.44 90 GLU A C 1
ATOM 670 O O . GLU A 1 90 ? -13.188 -3.033 5.231 1.00 82.44 90 GLU A O 1
ATOM 675 N N . SER A 1 91 ? -15.008 -3.459 6.469 1.00 81.88 91 SER A N 1
ATOM 676 C CA . SER A 1 91 ? -15.963 -3.151 5.393 1.00 81.88 91 SER A CA 1
ATOM 677 C C . SER A 1 91 ? -15.825 -1.713 4.870 1.00 81.88 91 SER A C 1
ATOM 679 O O . SER A 1 91 ? -15.909 -1.453 3.662 1.00 81.88 91 SER A O 1
ATOM 681 N N . LEU A 1 92 ? -15.582 -0.753 5.767 1.00 85.38 92 LEU A N 1
ATOM 682 C CA . LEU A 1 92 ? -15.380 0.644 5.387 1.00 85.38 92 LEU A CA 1
ATOM 683 C C . LEU A 1 92 ? -14.083 0.849 4.598 1.00 85.38 92 LEU A C 1
ATOM 685 O O . LEU A 1 92 ? -14.090 1.657 3.669 1.00 85.38 92 LEU A O 1
ATOM 689 N N . HIS A 1 93 ? -13.015 0.100 4.888 1.00 78.00 93 HIS A N 1
ATOM 690 C CA . HIS A 1 93 ? -11.773 0.162 4.110 1.00 78.00 93 HIS A CA 1
ATOM 691 C C . HIS A 1 93 ? -11.975 -0.269 2.660 1.00 78.00 93 HIS A C 1
ATOM 693 O O . HIS A 1 93 ? -11.514 0.427 1.755 1.00 78.00 93 HIS A O 1
ATOM 699 N N . ALA A 1 94 ? -12.728 -1.344 2.419 1.00 73.06 94 ALA A N 1
ATOM 700 C CA . ALA A 1 94 ? -13.046 -1.784 1.060 1.00 73.06 94 ALA A CA 1
ATOM 701 C C . ALA A 1 94 ? -13.800 -0.694 0.269 1.00 73.06 94 ALA A C 1
ATOM 703 O O . ALA A 1 94 ? -13.480 -0.394 -0.883 1.00 73.06 94 ALA A O 1
ATOM 704 N N . ARG A 1 95 ? -14.768 -0.026 0.910 1.00 76.69 95 ARG A N 1
ATOM 705 C CA . ARG A 1 95 ? -15.528 1.077 0.292 1.00 76.69 95 ARG A CA 1
ATOM 706 C C . ARG A 1 95 ? -14.690 2.341 0.095 1.00 76.69 95 ARG A C 1
ATOM 708 O O . ARG A 1 95 ? -14.893 3.054 -0.888 1.00 76.69 95 ARG A O 1
ATOM 715 N N . ALA A 1 96 ? -13.788 2.640 1.028 1.00 75.00 96 ALA A N 1
ATOM 716 C CA . ALA A 1 96 ? -12.874 3.772 0.933 1.00 75.00 96 ALA A CA 1
ATOM 717 C C . ALA A 1 96 ? -11.869 3.570 -0.207 1.00 75.00 96 ALA A C 1
ATOM 719 O O . ALA A 1 96 ? -11.637 4.502 -0.976 1.00 75.00 96 ALA A O 1
ATOM 720 N N . HIS A 1 97 ? -11.358 2.348 -0.382 1.00 74.50 97 HIS A N 1
ATOM 721 C CA . HIS A 1 97 ? -10.482 1.988 -1.492 1.00 74.50 97 HIS A CA 1
ATOM 722 C C . HIS A 1 97 ? -11.119 2.288 -2.857 1.00 74.50 97 HIS A C 1
ATOM 724 O O . HIS A 1 97 ? -10.490 2.952 -3.679 1.00 74.50 97 HIS A O 1
ATOM 730 N N . ALA A 1 98 ? -12.389 1.919 -3.067 1.00 71.00 98 ALA A N 1
ATOM 731 C CA . ALA A 1 98 ? -13.105 2.201 -4.319 1.00 71.00 98 ALA A CA 1
ATOM 732 C C . ALA A 1 98 ? -13.171 3.707 -4.671 1.00 71.00 98 ALA A C 1
ATOM 734 O O . ALA A 1 98 ? -13.375 4.085 -5.828 1.00 71.00 98 ALA A O 1
ATOM 735 N N . LYS A 1 99 ? -12.993 4.577 -3.669 1.00 76.69 99 LYS A N 1
ATOM 736 C CA . LYS A 1 99 ? -12.976 6.041 -3.799 1.00 76.69 99 LYS A CA 1
ATOM 737 C C . LYS A 1 99 ? -11.580 6.650 -3.633 1.00 76.69 99 LYS A C 1
ATOM 739 O O . LYS A 1 99 ? -11.446 7.868 -3.725 1.00 76.69 99 LYS A O 1
ATOM 744 N N . CYS A 1 100 ? -10.554 5.842 -3.374 1.00 70.44 100 CYS A N 1
ATOM 745 C CA . CYS A 1 100 ? -9.204 6.315 -3.111 1.00 70.44 100 CYS A CA 1
ATOM 746 C C . CYS A 1 100 ? -8.637 6.976 -4.368 1.00 70.44 100 CYS A C 1
ATOM 748 O O . CYS A 1 100 ? -8.476 6.331 -5.402 1.00 70.44 100 CYS A O 1
ATOM 750 N N . PHE A 1 101 ? -8.336 8.273 -4.286 1.00 62.75 101 PHE A N 1
ATOM 751 C CA . PHE A 1 101 ? -7.855 9.026 -5.443 1.00 62.75 101 PHE A CA 1
ATOM 752 C C . PHE A 1 101 ? -6.524 8.474 -5.965 1.00 62.75 101 PHE A C 1
ATOM 754 O O . PHE A 1 101 ? -6.336 8.455 -7.173 1.00 62.75 101 PHE A O 1
ATOM 761 N N . ILE A 1 102 ? -5.648 7.967 -5.086 1.00 66.44 102 ILE A N 1
ATOM 762 C CA . ILE A 1 102 ? -4.375 7.344 -5.480 1.00 66.44 102 ILE A CA 1
ATOM 763 C C . ILE A 1 102 ? -4.657 6.097 -6.317 1.00 66.44 102 ILE A C 1
ATOM 765 O O . ILE A 1 102 ? -4.212 6.026 -7.454 1.00 66.44 102 ILE A O 1
ATOM 769 N N . ALA A 1 103 ? -5.482 5.175 -5.806 1.00 72.25 103 ALA A N 1
ATOM 770 C CA . ALA A 1 103 ? -5.855 3.953 -6.522 1.00 72.25 103 ALA A CA 1
ATOM 771 C C . ALA A 1 103 ? -6.566 4.230 -7.858 1.00 72.25 103 ALA A C 1
ATOM 773 O O . ALA A 1 103 ? -6.450 3.447 -8.789 1.00 72.25 103 ALA A O 1
ATOM 774 N N . ARG A 1 104 ? -7.288 5.352 -7.967 1.00 74.25 104 ARG A N 1
ATOM 775 C CA . ARG A 1 104 ? -7.950 5.783 -9.209 1.00 74.25 104 ARG A CA 1
ATOM 776 C C . ARG A 1 104 ? -7.048 6.572 -10.165 1.00 74.25 104 ARG A C 1
ATOM 778 O O . ARG A 1 104 ? -7.488 6.855 -11.273 1.00 74.25 104 ARG A O 1
ATOM 785 N N . SER A 1 105 ? -5.855 6.979 -9.733 1.00 67.94 105 SER A N 1
ATOM 786 C CA . SER A 1 105 ? -4.928 7.805 -10.527 1.00 67.94 105 SER A CA 1
ATOM 787 C C . SER A 1 105 ? -3.743 7.018 -11.080 1.00 67.94 105 SER A C 1
ATOM 789 O O . SER A 1 105 ? -2.969 7.571 -11.855 1.00 67.94 105 SER A O 1
ATOM 791 N N . VAL A 1 106 ? -3.581 5.758 -10.676 1.00 73.88 106 VAL A N 1
ATOM 792 C CA . VAL A 1 106 ? -2.508 4.878 -11.146 1.00 73.88 106 VAL A CA 1
ATOM 793 C C . VAL A 1 106 ? -3.030 3.894 -12.192 1.00 73.88 106 VAL A C 1
ATOM 795 O O . VAL A 1 106 ? -4.213 3.557 -12.202 1.00 73.88 106 VAL A O 1
ATOM 798 N N . ALA A 1 107 ? -2.144 3.439 -13.077 1.00 76.12 107 ALA A N 1
ATOM 799 C CA . ALA A 1 107 ? -2.475 2.522 -14.171 1.00 76.12 107 ALA A CA 1
ATOM 800 C C . ALA A 1 107 ? -2.489 1.034 -13.760 1.00 76.12 107 ALA A C 1
ATOM 802 O O . ALA A 1 107 ? -2.730 0.172 -14.598 1.00 76.12 107 ALA A O 1
ATOM 803 N N . PHE A 1 108 ? -2.253 0.729 -12.482 1.00 79.62 108 PHE A N 1
ATOM 804 C CA . PHE A 1 108 ? -2.130 -0.626 -11.944 1.00 79.62 108 PHE A CA 1
ATOM 805 C C . PHE A 1 108 ? -3.048 -0.835 -10.726 1.00 79.62 108 PHE A C 1
ATOM 807 O O . PHE A 1 108 ? -3.409 0.132 -10.046 1.00 79.62 108 PHE A O 1
ATOM 814 N N . PRO A 1 109 ? -3.454 -2.080 -10.420 1.00 79.94 109 PRO A N 1
ATOM 815 C CA . PRO A 1 109 ? -4.283 -2.381 -9.257 1.00 79.94 109 PRO A CA 1
ATOM 816 C C . PRO A 1 109 ? -3.597 -2.030 -7.925 1.00 79.94 109 PRO A C 1
ATOM 818 O O . PRO A 1 109 ? -2.403 -2.255 -7.725 1.00 79.94 109 PRO A O 1
ATOM 821 N N . VAL A 1 110 ? -4.387 -1.509 -6.979 1.00 83.19 110 VAL A N 1
ATOM 822 C CA . VAL A 1 110 ? -3.946 -1.193 -5.610 1.00 83.19 110 VAL A CA 1
ATOM 823 C C . VAL A 1 110 ? -4.768 -1.997 -4.607 1.00 83.19 110 VAL A C 1
ATOM 825 O O . VAL A 1 110 ? -5.925 -1.680 -4.362 1.00 83.19 110 VAL A O 1
ATOM 828 N N . HIS A 1 111 ? -4.195 -3.009 -3.969 1.00 84.50 111 HIS A N 1
ATOM 829 C CA . HIS A 1 111 ? -4.880 -3.823 -2.960 1.00 84.50 111 HIS A CA 1
ATOM 830 C C . HIS A 1 111 ? -4.752 -3.232 -1.553 1.00 84.50 111 HIS A C 1
ATOM 832 O O . HIS A 1 111 ? -3.922 -2.364 -1.296 1.00 84.50 111 HIS A O 1
ATOM 838 N N . HIS A 1 112 ? -5.599 -3.691 -0.627 1.00 83.50 112 HIS A N 1
ATOM 839 C CA . HIS A 1 112 ? -5.590 -3.268 0.775 1.00 83.50 112 HIS A CA 1
ATOM 840 C C . HIS A 1 112 ? -5.587 -4.493 1.691 1.00 83.50 112 HIS A C 1
ATOM 842 O O . HIS A 1 112 ? -6.426 -5.379 1.541 1.00 83.50 112 HIS A O 1
ATOM 848 N N . ARG A 1 113 ? -4.676 -4.513 2.663 1.00 85.56 113 ARG A N 1
ATOM 849 C CA . ARG A 1 113 ? -4.597 -5.491 3.754 1.00 85.56 113 ARG A CA 1
ATOM 850 C C . ARG A 1 113 ? -4.569 -4.738 5.089 1.00 85.56 113 ARG A C 1
ATOM 852 O O . ARG A 1 113 ? -3.486 -4.479 5.610 1.00 85.56 113 ARG A O 1
ATOM 859 N N . PRO A 1 114 ? -5.730 -4.281 5.590 1.00 85.38 114 PRO A N 1
ATOM 860 C CA . PRO A 1 114 ? -5.787 -3.492 6.813 1.00 85.38 114 PRO A CA 1
ATOM 861 C C . PRO A 1 114 ? -5.475 -4.336 8.053 1.00 85.38 114 PRO A C 1
ATOM 863 O O . PRO A 1 114 ? -5.896 -5.487 8.143 1.00 85.38 114 PRO A O 1
ATOM 866 N N . THR A 1 115 ? -4.826 -3.721 9.039 1.00 88.38 115 THR A N 1
ATOM 867 C CA . THR A 1 115 ? -4.716 -4.248 10.406 1.00 88.38 115 THR A CA 1
ATOM 868 C C . THR A 1 115 ? -5.608 -3.410 11.312 1.00 88.38 115 THR A C 1
ATOM 870 O O . THR A 1 115 ? -5.411 -2.199 11.416 1.00 88.38 115 THR A O 1
ATOM 873 N N . VAL A 1 116 ? -6.584 -4.027 11.979 1.00 88.12 116 VAL A N 1
ATOM 874 C CA . VAL A 1 116 ? -7.430 -3.335 12.961 1.00 88.12 116 VAL A CA 1
ATOM 875 C C . VAL A 1 116 ? -6.929 -3.639 14.369 1.00 88.12 116 VAL A C 1
ATOM 877 O O . VAL A 1 116 ? -6.787 -4.800 14.742 1.00 88.12 116 VAL A O 1
ATOM 880 N N . VAL A 1 117 ? -6.664 -2.593 15.146 1.00 89.38 117 VAL A N 1
ATOM 881 C CA . VAL A 1 117 ? -6.256 -2.675 16.555 1.00 89.38 117 VAL A CA 1
ATOM 882 C C . VAL A 1 117 ? -7.273 -1.945 17.428 1.00 89.38 117 VAL A C 1
ATOM 884 O O . VAL A 1 117 ? -7.907 -0.998 16.971 1.00 89.38 117 VAL A O 1
ATOM 887 N N . THR A 1 118 ? -7.441 -2.362 18.677 1.00 90.75 118 THR A N 1
ATOM 888 C CA . THR A 1 118 ? -8.292 -1.653 19.649 1.00 90.75 118 THR A CA 1
ATOM 889 C C . THR A 1 118 ? -7.425 -0.726 20.502 1.00 90.75 118 THR A C 1
ATOM 891 O O . THR A 1 118 ? -6.276 -1.074 20.778 1.00 90.75 118 THR A O 1
ATOM 894 N N . ALA A 1 119 ? -7.948 0.452 20.857 1.00 78.00 119 ALA A N 1
ATOM 895 C CA . ALA A 1 119 ? -7.302 1.392 21.781 1.00 78.00 119 ALA A CA 1
ATOM 896 C C . ALA A 1 119 ? -7.257 0.874 23.227 1.00 78.00 119 ALA A C 1
ATOM 898 O O . ALA A 1 119 ? -8.178 0.117 23.612 1.00 78.00 119 ALA A O 1
#

InterPro domains:
  IPR015946 K homology domain-like, alpha/beta [G3DSA:3.30.300.20] (11-56)
  IPR015946 K homology domain-like, alpha/beta [G3DSA:3.30.300.20] (57-113)
  IPR036102 OsmC/Ohr superfamily [SSF82784] (19-114)

Sequence (119 aa):
MPARETHRATVKNGRVRTHDYTLTVTWTGNRGAGTSGPDTYDRGHVIAAAGKPDLPGTMVEHPDEAGEFTEVVLHPTVTVAEPAMAARAESLHARAHAKCFIARSVAFPVHHRPTVVTA